Protein AF-A0A382F7G2-F1 (afdb_monomer)

Solvent-accessible surface area (backbone atoms only — not comparable to full-atom values): 5046 Å² total; per-residue (Å²): 125,65,74,83,72,55,84,60,94,79,53,65,52,77,51,73,42,82,70,43,79,68,85,91,47,75,43,68,51,61,54,68,47,35,70,67,35,53,53,49,48,53,51,52,53,50,54,46,53,54,49,53,60,53,46,57,68,73,43,62,91,49,94,56,42,68,61,54,53,52,51,52,52,50,50,52,51,53,54,63,71,73,81

Radius of gyration: 18.18 Å; Cα contacts (8 Å, |Δi|>4): 53; chains: 1; bounding box: 47×23×51 Å

Mean predicted aligned error: 8.24 Å

Nearest PDB structures (foldseek):
  8b9z-assembly1_L  TM=8.802E-01  e=1.065E-01  Drosophila melanogaster
  7tgh-assembly1_5  TM=8.693E-01  e=3.078E-01  Tetrahymena thermophila

Organism: NCBI:txid408172

Structure (mmCIF, N/CA/C/O backbone):
data_AF-A0A382F7G2-F1
#
_entry.id   AF-A0A382F7G2-F1
#
loop_
_atom_site.group_PDB
_atom_site.id
_atom_site.type_symbol
_atom_site.label_atom_id
_atom_site.label_alt_id
_atom_site.label_comp_id
_atom_site.label_asym_id
_atom_site.label_entity_id
_atom_site.label_seq_id
_atom_site.pdbx_PDB_ins_code
_atom_site.Cartn_x
_atom_site.Cartn_y
_atom_site.Cartn_z
_atom_site.occupancy
_atom_site.B_iso_or_equiv
_atom_site.auth_seq_id
_atom_site.auth_comp_id
_atom_site.auth_asym_id
_atom_site.auth_atom_id
_atom_site.pdbx_PDB_model_num
ATOM 1 N N . MET A 1 1 ? 25.042 -3.688 6.732 1.00 41.31 1 MET A N 1
ATOM 2 C CA . MET A 1 1 ? 25.710 -2.533 7.380 1.00 41.31 1 MET A CA 1
ATOM 3 C C . MET A 1 1 ? 26.648 -1.776 6.430 1.00 41.31 1 MET A C 1
ATOM 5 O O . MET A 1 1 ? 26.792 -0.578 6.594 1.00 41.31 1 MET A O 1
ATOM 9 N N . THR A 1 2 ? 27.253 -2.413 5.419 1.00 47.25 2 THR A N 1
ATOM 10 C CA . THR A 1 2 ? 28.163 -1.765 4.443 1.00 47.25 2 THR A CA 1
ATOM 11 C C . THR A 1 2 ? 27.470 -1.006 3.300 1.00 47.25 2 THR A C 1
ATOM 13 O O . THR A 1 2 ? 28.064 -0.087 2.751 1.00 47.25 2 THR A O 1
ATOM 16 N N . MET A 1 3 ? 26.207 -1.324 2.991 1.00 48.84 3 MET A N 1
ATOM 17 C CA . MET A 1 3 ? 25.411 -0.688 1.922 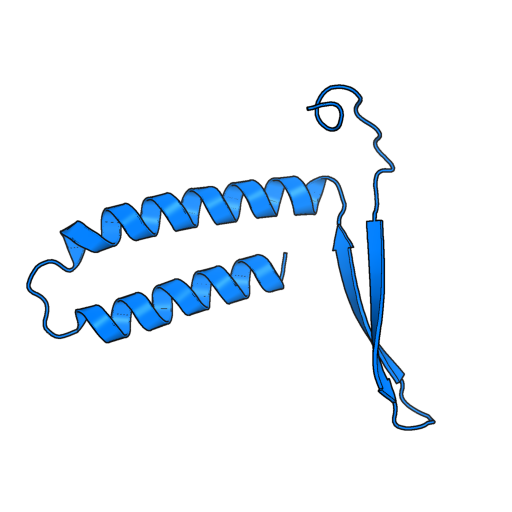1.00 48.84 3 MET A CA 1
ATOM 18 C C . MET A 1 3 ? 25.005 0.772 2.183 1.00 48.84 3 MET A C 1
ATOM 20 O O . MET A 1 3 ? 24.792 1.519 1.242 1.00 48.84 3 MET A O 1
ATOM 24 N N . LEU A 1 4 ? 24.901 1.196 3.448 1.00 55.91 4 LEU A N 1
ATOM 25 C CA . LEU A 1 4 ? 24.528 2.577 3.806 1.00 55.91 4 LEU A CA 1
ATOM 26 C C . LEU A 1 4 ? 25.741 3.504 3.989 1.00 55.91 4 LEU A C 1
ATOM 28 O O . LEU A 1 4 ? 25.577 4.715 4.094 1.00 55.91 4 LEU A O 1
ATOM 32 N N . MET A 1 5 ? 26.950 2.940 4.067 1.00 59.06 5 MET A N 1
ATOM 33 C CA . MET A 1 5 ? 28.170 3.668 4.440 1.00 59.06 5 MET A CA 1
ATOM 34 C C . MET A 1 5 ? 29.124 3.880 3.254 1.00 59.06 5 MET A C 1
ATOM 36 O O . MET A 1 5 ? 29.879 4.845 3.260 1.00 59.06 5 MET A O 1
ATOM 40 N N . ASN A 1 6 ? 29.038 3.040 2.216 1.00 55.66 6 ASN A N 1
ATOM 41 C CA . ASN A 1 6 ? 29.626 3.281 0.897 1.00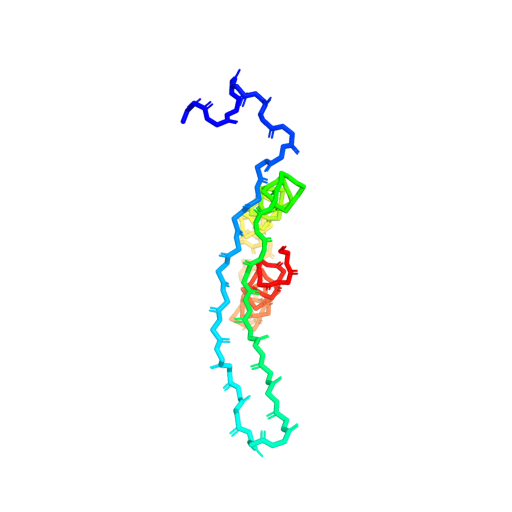 55.66 6 ASN A CA 1
ATOM 42 C C . ASN A 1 6 ? 28.488 3.551 -0.093 1.00 55.66 6 ASN A C 1
ATOM 44 O O . ASN A 1 6 ? 27.888 2.613 -0.610 1.00 55.66 6 ASN A O 1
ATOM 48 N N . TRP A 1 7 ? 28.168 4.829 -0.310 1.00 59.69 7 TRP A N 1
ATOM 49 C CA . TRP A 1 7 ? 27.194 5.254 -1.316 1.00 59.69 7 TRP A CA 1
ATOM 50 C C . TRP A 1 7 ? 27.723 4.926 -2.716 1.00 59.69 7 TRP A C 1
ATOM 52 O O . TRP A 1 7 ? 28.530 5.677 -3.260 1.00 59.69 7 TRP A O 1
ATOM 62 N N . ASP A 1 8 ? 27.270 3.810 -3.287 1.00 65.62 8 ASP A N 1
ATOM 63 C CA . ASP A 1 8 ? 27.404 3.532 -4.716 1.00 65.62 8 ASP A CA 1
ATOM 64 C C . ASP A 1 8 ? 26.141 4.045 -5.434 1.00 65.62 8 ASP A C 1
ATOM 66 O O . ASP A 1 8 ? 25.066 3.4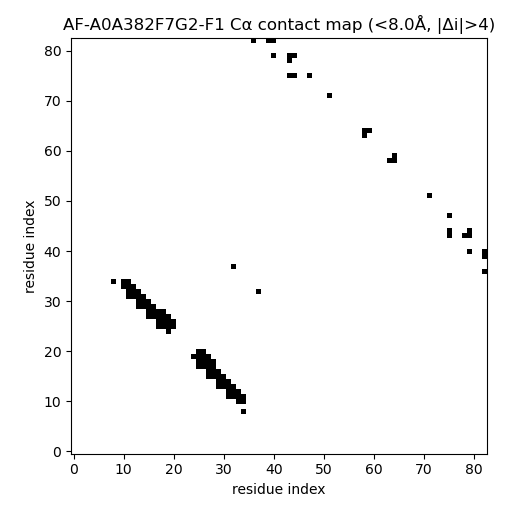56 -5.289 1.00 65.62 8 ASP A O 1
ATOM 70 N N . PRO A 1 9 ? 26.218 5.170 -6.169 1.00 66.12 9 PRO A N 1
ATOM 71 C CA . PRO A 1 9 ? 25.068 5.743 -6.861 1.00 66.12 9 PRO A CA 1
ATOM 72 C C . PRO A 1 9 ? 24.548 4.873 -8.016 1.00 66.12 9 PRO A C 1
ATOM 74 O O . PRO A 1 9 ? 23.461 5.152 -8.509 1.00 66.12 9 PRO A O 1
ATOM 77 N N . ASN A 1 10 ? 25.279 3.831 -8.434 1.00 65.94 10 ASN A N 1
ATOM 78 C CA . ASN A 1 10 ? 24.869 2.915 -9.507 1.00 65.94 10 ASN A CA 1
ATOM 79 C C . ASN A 1 10 ? 24.431 1.540 -8.982 1.00 65.94 10 ASN A C 1
ATOM 81 O O . ASN A 1 10 ? 24.429 0.557 -9.724 1.00 65.94 10 ASN A O 1
ATOM 85 N N . PHE A 1 11 ? 24.083 1.448 -7.698 1.00 67.06 11 PHE A N 1
ATOM 86 C CA . PHE A 1 11 ? 23.567 0.215 -7.131 1.00 67.06 11 PHE A CA 1
ATOM 87 C C . PHE A 1 11 ? 22.173 -0.086 -7.699 1.00 67.06 11 PHE A C 1
ATOM 89 O O . PHE A 1 11 ? 21.181 0.552 -7.341 1.00 67.06 11 PHE A O 1
ATOM 96 N N . SER A 1 12 ? 22.108 -1.049 -8.614 1.00 70.00 12 SER A N 1
ATOM 97 C CA . SER A 1 12 ? 20.869 -1.519 -9.227 1.00 70.00 12 SER A CA 1
ATOM 98 C C . SER A 1 12 ? 20.931 -3.035 -9.371 1.00 70.00 12 SER A C 1
ATOM 100 O O . SER A 1 12 ? 21.780 -3.570 -10.085 1.00 70.00 12 SER A O 1
ATOM 102 N N . HIS A 1 13 ? 20.055 -3.7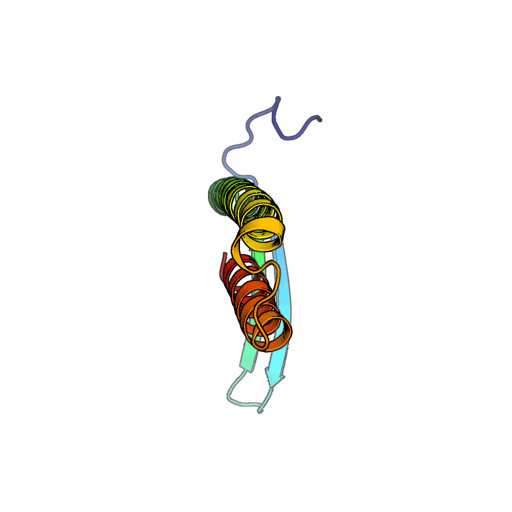39 -8.658 1.00 74.81 13 HIS A N 1
ATOM 103 C CA . HIS A 1 13 ? 19.887 -5.181 -8.798 1.00 74.81 13 HIS A CA 1
ATOM 104 C C . HIS A 1 13 ? 18.603 -5.475 -9.557 1.00 74.81 13 HIS A C 1
ATOM 106 O O . HIS A 1 13 ? 17.506 -5.134 -9.119 1.00 74.81 13 HIS A O 1
ATOM 112 N N . GLU A 1 14 ? 18.763 -6.135 -10.697 1.00 78.88 14 GLU A N 1
ATOM 113 C CA . GLU A 1 14 ? 17.671 -6.576 -11.552 1.00 78.88 14 GLU A CA 1
ATOM 114 C C . GLU A 1 14 ? 17.537 -8.090 -11.439 1.00 78.88 14 GLU A C 1
ATOM 116 O O . GLU A 1 14 ? 18.490 -8.836 -11.668 1.00 78.88 14 GLU A O 1
ATOM 121 N N . ALA A 1 15 ? 16.342 -8.550 -11.088 1.00 78.19 15 ALA A N 1
ATOM 122 C CA . ALA A 1 15 ? 15.979 -9.956 -11.154 1.00 78.19 15 ALA A CA 1
ATOM 123 C C . ALA A 1 15 ? 14.701 -10.065 -11.979 1.00 78.19 15 ALA A C 1
ATOM 125 O O . ALA A 1 15 ? 13.651 -9.613 -11.532 1.00 78.19 15 ALA A O 1
ATOM 126 N N . SER A 1 16 ? 14.783 -10.641 -13.179 1.00 81.94 16 SER A N 1
ATOM 127 C CA . SER A 1 16 ? 13.634 -10.838 -14.066 1.00 81.94 16 SER A CA 1
ATOM 128 C C . SER A 1 16 ? 13.419 -12.314 -14.387 1.00 81.94 16 SER A C 1
ATOM 130 O O . SER A 1 16 ? 14.360 -13.101 -14.490 1.00 81.94 16 SER A O 1
ATOM 132 N N . MET A 1 17 ? 12.152 -12.694 -14.515 1.00 81.81 17 MET A N 1
ATOM 133 C CA . MET A 1 17 ? 11.695 -14.023 -14.896 1.00 81.81 17 MET A CA 1
ATOM 134 C C . MET A 1 17 ? 10.620 -13.881 -15.977 1.00 81.81 17 MET A C 1
ATOM 136 O O . MET A 1 17 ? 9.809 -12.954 -15.949 1.00 81.81 17 MET A O 1
ATOM 140 N N . THR A 1 18 ? 10.576 -14.808 -16.928 1.00 83.75 18 THR A N 1
ATOM 141 C CA . THR A 1 18 ? 9.474 -14.885 -17.891 1.00 83.75 18 THR A CA 1
ATOM 142 C C . THR A 1 18 ? 8.199 -15.294 -17.158 1.00 83.75 18 THR A C 1
ATOM 144 O O . THR A 1 18 ? 8.087 -16.397 -16.627 1.00 83.75 18 THR A O 1
ATOM 147 N N . TRP A 1 19 ? 7.238 -14.376 -17.076 1.00 84.44 19 TRP A N 1
ATOM 148 C CA . TRP A 1 19 ? 5.956 -14.630 -16.426 1.00 84.44 19 TRP A CA 1
ATOM 149 C C . TRP A 1 19 ? 4.967 -15.283 -17.384 1.00 84.44 19 TRP A C 1
ATOM 151 O O . TRP A 1 19 ? 4.289 -16.241 -17.021 1.00 84.44 19 TRP A O 1
ATOM 161 N N . ILE A 1 20 ? 4.904 -14.777 -18.615 1.00 87.00 20 ILE A N 1
ATOM 162 C CA . ILE A 1 20 ? 4.029 -15.285 -19.668 1.00 87.00 20 ILE A CA 1
ATOM 163 C C . ILE A 1 20 ? 4.819 -15.339 -20.974 1.00 87.00 20 ILE A C 1
ATOM 165 O O . ILE A 1 20 ? 5.374 -14.325 -21.393 1.00 87.00 20 ILE A O 1
ATOM 169 N N . ASP A 1 21 ? 4.811 -16.499 -21.629 1.00 85.69 21 ASP A N 1
ATOM 170 C CA . ASP A 1 21 ? 5.358 -16.705 -22.972 1.00 85.69 21 ASP A CA 1
ATOM 171 C C . ASP A 1 21 ? 4.264 -17.291 -23.881 1.00 85.69 21 ASP A C 1
ATOM 173 O O . ASP A 1 21 ? 3.803 -18.415 -23.680 1.00 85.69 21 ASP A O 1
ATOM 177 N N . LEU A 1 22 ? 3.803 -16.499 -24.854 1.00 86.00 22 LEU A N 1
ATOM 178 C CA . LEU A 1 22 ? 2.876 -16.906 -25.921 1.00 86.00 22 LEU A CA 1
ATOM 179 C C . LEU A 1 22 ? 3.576 -16.912 -27.296 1.00 86.00 22 LEU A C 1
ATOM 181 O O . LEU A 1 22 ? 2.945 -16.689 -28.333 1.00 86.00 22 LEU A O 1
ATOM 185 N N . GLY A 1 23 ? 4.893 -17.128 -27.331 1.00 83.06 23 GLY A N 1
ATOM 186 C CA . GLY A 1 23 ? 5.703 -17.171 -28.548 1.00 83.06 23 GLY A CA 1
ATOM 187 C C . GLY A 1 23 ? 5.982 -15.781 -29.121 1.00 83.06 23 GLY A C 1
ATOM 188 O O . GLY A 1 23 ? 7.104 -15.292 -29.047 1.00 83.06 23 GLY A O 1
ATOM 189 N N . ALA A 1 24 ? 4.965 -15.110 -29.673 1.00 80.88 24 ALA A N 1
ATOM 190 C CA . ALA A 1 24 ? 5.099 -13.742 -30.194 1.00 80.88 24 ALA A CA 1
ATOM 191 C C . ALA A 1 24 ? 5.013 -12.661 -29.099 1.00 80.88 24 ALA A C 1
ATOM 193 O O . ALA A 1 24 ? 5.393 -11.515 -29.331 1.00 80.88 24 ALA A O 1
ATOM 194 N N . PHE A 1 25 ? 4.509 -13.014 -27.914 1.00 78.19 25 PHE A N 1
ATOM 195 C CA . PHE A 1 25 ? 4.326 -12.105 -26.787 1.00 78.19 25 PHE A CA 1
ATOM 196 C C . PHE A 1 25 ? 4.982 -12.694 -25.542 1.00 78.19 25 PHE A C 1
ATOM 198 O O . PHE A 1 25 ? 4.563 -13.742 -25.054 1.00 78.19 25 PHE A O 1
ATOM 205 N N . ASN A 1 26 ? 6.012 -12.011 -25.054 1.00 79.50 26 ASN A N 1
ATOM 206 C CA . ASN A 1 26 ? 6.766 -12.398 -23.872 1.00 79.50 26 ASN A CA 1
ATOM 207 C C . ASN A 1 26 ? 6.676 -11.279 -22.834 1.00 79.50 26 ASN A C 1
ATOM 209 O O . ASN A 1 26 ? 7.099 -10.153 -23.092 1.00 79.50 26 ASN A O 1
ATOM 213 N N . VAL A 1 27 ? 6.119 -11.592 -21.665 1.00 83.19 27 VAL A N 1
ATOM 214 C CA . VAL A 1 27 ? 6.062 -10.688 -20.512 1.00 83.19 27 VAL A CA 1
ATOM 215 C C . VAL A 1 27 ? 7.049 -11.192 -19.478 1.00 83.19 27 VAL A C 1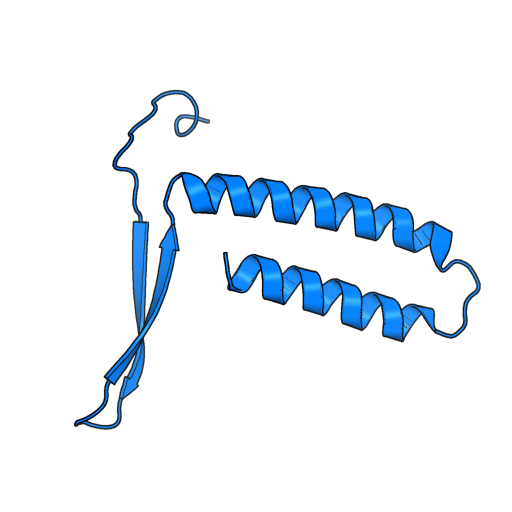
ATOM 217 O O . VAL A 1 27 ? 6.845 -12.249 -18.879 1.00 83.19 27 VAL A O 1
ATOM 220 N N . ALA A 1 28 ? 8.112 -10.427 -19.256 1.00 81.69 28 ALA A N 1
ATOM 221 C CA . ALA A 1 28 ? 9.004 -10.640 -18.131 1.00 81.69 28 ALA A CA 1
ATOM 222 C C . ALA A 1 28 ? 8.460 -9.880 -16.913 1.00 81.69 28 ALA A C 1
ATOM 224 O O . ALA A 1 28 ? 8.226 -8.675 -16.994 1.00 81.69 28 ALA A O 1
ATOM 225 N N . LEU A 1 29 ? 8.251 -10.579 -15.796 1.00 82.75 29 LEU A N 1
ATOM 226 C CA . LEU A 1 29 ? 8.092 -9.940 -14.492 1.00 82.75 29 LEU A CA 1
ATOM 227 C C . LEU A 1 29 ? 9.44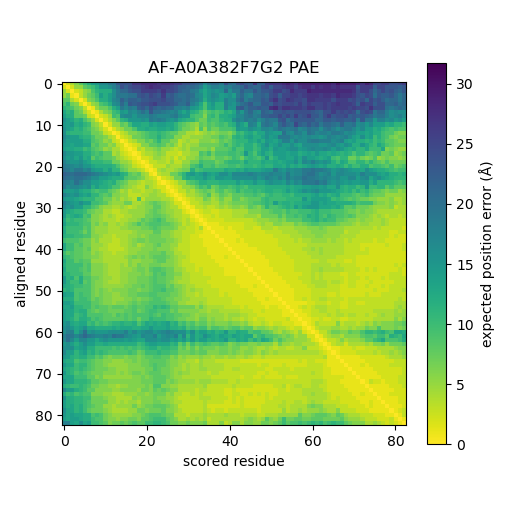1 -9.948 -13.797 1.00 82.75 29 LEU A C 1
ATOM 229 O O . LEU A 1 29 ? 10.100 -10.981 -13.706 1.00 82.75 29 LEU A O 1
ATOM 233 N N . GLY A 1 30 ? 9.838 -8.799 -13.280 1.00 81.69 30 GLY A N 1
ATOM 234 C CA . GLY A 1 30 ? 11.056 -8.680 -12.509 1.00 81.69 30 GLY A CA 1
ATOM 235 C C . GLY A 1 30 ? 10.950 -7.595 -11.463 1.00 81.69 30 GLY A C 1
ATOM 236 O O . GLY A 1 30 ? 10.094 -6.718 -11.553 1.00 81.69 30 GLY A O 1
ATOM 237 N N . PHE A 1 31 ? 11.83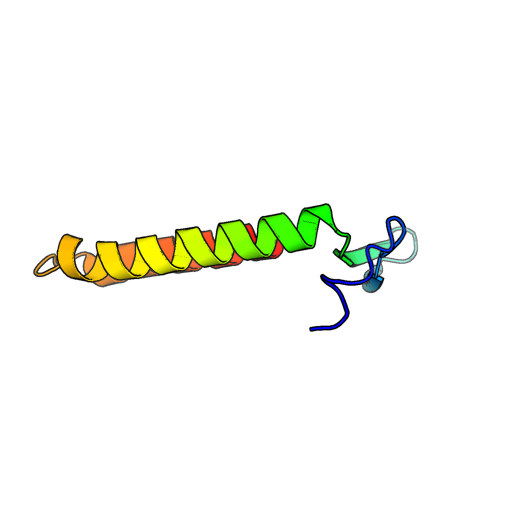5 -7.678 -10.481 1.00 82.69 31 PHE A N 1
ATOM 238 C CA . PHE A 1 31 ? 12.036 -6.636 -9.491 1.00 82.69 31 PHE A CA 1
ATOM 239 C C . PHE A 1 31 ? 13.282 -5.850 -9.866 1.00 82.69 31 PHE A C 1
ATOM 241 O O . PHE A 1 31 ? 14.328 -6.436 -10.171 1.00 82.69 31 PHE A O 1
ATOM 248 N N . TRP A 1 32 ? 13.152 -4.528 -9.827 1.00 83.88 32 TRP A N 1
ATOM 249 C CA . TRP A 1 32 ? 14.270 -3.617 -9.988 1.00 83.88 32 TRP A CA 1
ATOM 250 C C . TRP A 1 32 ? 14.501 -2.891 -8.671 1.00 83.88 32 TRP A C 1
ATOM 252 O O . TRP A 1 32 ? 13.683 -2.087 -8.234 1.00 83.88 32 TRP A O 1
ATOM 262 N N . ILE A 1 33 ? 15.596 -3.240 -8.002 1.00 85.56 33 ILE A N 1
ATOM 263 C CA . ILE A 1 33 ? 15.941 -2.680 -6.700 1.00 85.56 33 ILE A CA 1
ATOM 264 C C . ILE A 1 33 ? 17.060 -1.675 -6.921 1.00 85.56 33 ILE A C 1
ATOM 266 O O . ILE A 1 33 ? 18.200 -2.057 -7.194 1.00 85.56 33 ILE A O 1
ATOM 270 N N . ASP A 1 34 ? 16.719 -0.401 -6.793 1.00 86.75 34 ASP A N 1
ATOM 271 C CA . ASP A 1 34 ? 17.633 0.725 -6.833 1.00 86.75 34 ASP A CA 1
ATOM 272 C C . ASP A 1 34 ? 17.636 1.436 -5.465 1.00 86.75 34 ASP A C 1
ATOM 274 O O . ASP A 1 34 ? 16.961 1.041 -4.509 1.00 86.75 34 ASP A O 1
ATOM 278 N N . ASN A 1 35 ? 18.438 2.488 -5.328 1.00 83.62 35 ASN A N 1
ATOM 279 C CA . ASN A 1 35 ? 18.545 3.197 -4.055 1.00 83.62 35 ASN A CA 1
ATOM 280 C C . ASN A 1 35 ? 17.217 3.883 -3.651 1.00 83.62 35 ASN A C 1
ATOM 282 O O . ASN A 1 35 ? 16.880 3.932 -2.466 1.00 83.62 35 ASN A O 1
ATOM 286 N N . ILE A 1 36 ? 16.422 4.374 -4.614 1.00 87.06 36 ILE A N 1
ATOM 287 C CA . ILE A 1 36 ? 15.153 5.048 -4.304 1.00 87.06 36 ILE A CA 1
ATOM 288 C C . ILE A 1 36 ? 14.079 4.035 -3.874 1.00 87.06 36 ILE A C 1
ATOM 290 O O . ILE A 1 36 ? 13.369 4.298 -2.900 1.00 87.06 36 ILE A O 1
ATOM 294 N N . THR A 1 37 ? 13.999 2.858 -4.504 1.00 87.31 37 THR A N 1
ATOM 295 C CA . THR A 1 37 ? 13.058 1.796 -4.129 1.00 87.31 37 THR A CA 1
ATOM 296 C C . THR A 1 37 ? 13.404 1.221 -2.763 1.00 87.31 37 THR A C 1
ATOM 298 O O . THR A 1 37 ? 12.505 1.042 -1.945 1.00 87.31 37 THR A O 1
ATOM 301 N N . VAL A 1 38 ? 14.690 1.063 -2.421 1.00 87.50 38 VAL A N 1
ATOM 302 C CA . 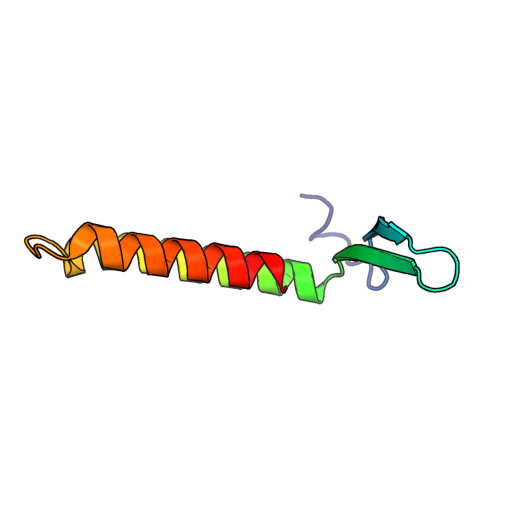VAL A 1 38 ? 15.107 0.667 -1.060 1.00 87.50 38 VAL A CA 1
ATOM 303 C C . VAL A 1 38 ? 14.605 1.657 -0.006 1.00 87.50 38 VAL A C 1
ATOM 305 O O . VAL A 1 38 ? 14.049 1.241 1.014 1.00 87.50 38 VAL A O 1
ATOM 308 N N . VAL A 1 39 ? 14.763 2.964 -0.233 1.00 90.25 39 VAL A N 1
ATOM 309 C CA . VAL A 1 39 ? 14.264 3.986 0.703 1.00 90.25 39 VAL A CA 1
ATOM 310 C C . VAL A 1 39 ? 12.740 3.918 0.818 1.00 90.25 39 VAL A C 1
ATOM 312 O O . VAL A 1 39 ? 12.206 3.945 1.929 1.00 90.25 39 VAL A O 1
ATOM 315 N N . MET A 1 40 ? 12.032 3.779 -0.304 1.00 91.94 40 MET A N 1
ATOM 316 C CA . MET A 1 40 ? 10.571 3.682 -0.316 1.00 91.94 40 MET A CA 1
ATOM 317 C C . MET A 1 40 ? 10.064 2.425 0.403 1.00 91.94 40 MET A C 1
ATOM 319 O O . MET A 1 40 ? 9.127 2.530 1.195 1.00 91.94 40 MET A O 1
ATOM 323 N N . LEU A 1 41 ? 10.712 1.270 0.228 1.00 91.50 41 LEU A N 1
ATOM 324 C CA . LEU A 1 41 ? 10.383 0.033 0.946 1.00 91.50 41 LEU A CA 1
ATOM 325 C C . LEU A 1 41 ? 10.516 0.209 2.465 1.00 91.50 41 LEU A C 1
ATOM 327 O O . LEU A 1 41 ? 9.631 -0.202 3.216 1.00 91.50 41 LEU A O 1
ATOM 331 N N . VAL A 1 42 ? 11.576 0.878 2.935 1.00 91.44 42 VAL A N 1
ATOM 332 C CA . VAL A 1 42 ? 11.761 1.167 4.370 1.00 91.44 42 VAL A CA 1
ATOM 333 C C . VAL A 1 42 ? 10.655 2.082 4.898 1.00 91.44 42 VAL A C 1
ATOM 335 O O . VAL A 1 42 ? 10.088 1.814 5.960 1.00 91.44 42 VAL A O 1
ATOM 338 N N . VAL A 1 43 ? 10.315 3.144 4.162 1.00 93.31 43 VAL A N 1
ATOM 339 C CA . VAL A 1 43 ? 9.258 4.089 4.555 1.00 93.31 43 VAL A CA 1
ATOM 340 C C . VAL A 1 43 ? 7.893 3.400 4.608 1.00 93.31 43 VAL A C 1
ATOM 342 O O . VAL A 1 43 ? 7.175 3.534 5.601 1.00 93.31 43 VAL A O 1
ATOM 345 N N . VAL A 1 44 ? 7.543 2.621 3.582 1.00 94.19 44 VAL A N 1
ATOM 346 C CA . VAL A 1 44 ? 6.274 1.883 3.512 1.00 94.19 44 VAL A CA 1
ATOM 347 C C . VAL A 1 44 ? 6.182 0.851 4.634 1.00 94.19 44 VAL A C 1
ATOM 349 O O . VAL A 1 44 ? 5.154 0.778 5.313 1.00 94.19 44 VAL A O 1
ATOM 352 N N . ALA A 1 45 ? 7.251 0.089 4.886 1.00 92.81 45 ALA A N 1
ATOM 353 C CA . ALA A 1 45 ? 7.295 -0.876 5.981 1.00 92.81 45 ALA A CA 1
ATOM 354 C C . ALA A 1 45 ? 7.111 -0.197 7.349 1.00 92.81 45 ALA A C 1
ATOM 356 O O . ALA A 1 45 ? 6.337 -0.680 8.181 1.00 92.81 45 ALA A O 1
ATOM 357 N N . LEU A 1 46 ? 7.753 0.956 7.565 1.00 94.81 46 LEU A N 1
ATOM 358 C CA . LEU A 1 46 ? 7.648 1.714 8.811 1.00 94.81 46 LEU A CA 1
ATOM 359 C C . LEU A 1 46 ? 6.227 2.247 9.031 1.00 94.81 46 LEU A C 1
ATOM 361 O O . LEU A 1 46 ? 5.629 1.969 10.072 1.00 94.81 46 LEU A O 1
ATOM 365 N N . ILE A 1 47 ? 5.653 2.942 8.045 1.00 94.94 47 ILE A N 1
ATOM 366 C CA . ILE A 1 47 ? 4.286 3.480 8.130 1.00 94.94 47 ILE A CA 1
ATOM 367 C C . ILE A 1 47 ? 3.277 2.346 8.329 1.00 94.94 47 ILE A C 1
ATOM 369 O O . ILE A 1 47 ? 2.393 2.444 9.184 1.00 94.94 47 ILE A O 1
ATOM 373 N N . SER A 1 48 ? 3.427 1.243 7.591 1.00 93.75 48 SER A N 1
ATOM 374 C CA . SER A 1 48 ? 2.580 0.062 7.752 1.00 93.75 48 SER A CA 1
ATOM 375 C C . SER A 1 48 ? 2.656 -0.500 9.172 1.00 93.75 48 SER A C 1
ATOM 377 O O . SER A 1 48 ? 1.615 -0.765 9.774 1.00 93.75 48 SER A O 1
ATOM 379 N N . SER A 1 49 ? 3.859 -0.651 9.735 1.00 93.00 49 SER A N 1
ATOM 380 C CA . SER A 1 49 ? 4.042 -1.182 11.092 1.00 93.00 49 SER A CA 1
ATOM 381 C C . SER A 1 49 ? 3.361 -0.310 12.156 1.00 93.00 49 SER A C 1
ATOM 383 O O . SER A 1 49 ? 2.605 -0.825 12.981 1.00 93.00 49 SER A O 1
ATOM 385 N N . MET A 1 50 ? 3.528 1.015 12.082 1.00 94.38 50 MET A N 1
ATOM 386 C CA . MET A 1 50 ? 2.859 1.959 12.983 1.00 94.38 50 MET A CA 1
ATOM 387 C C . MET A 1 50 ? 1.339 1.917 12.819 1.00 94.38 50 MET A C 1
ATOM 389 O O . MET A 1 50 ? 0.613 1.919 13.813 1.00 94.38 50 MET A O 1
ATOM 393 N N . THR A 1 51 ? 0.853 1.829 11.579 1.00 93.81 51 THR A N 1
ATOM 394 C CA . THR A 1 51 ? -0.585 1.771 11.291 1.00 93.81 51 THR A CA 1
ATOM 395 C C . THR A 1 51 ? -1.205 0.494 11.854 1.00 93.81 51 THR A C 1
ATOM 397 O O . THR A 1 51 ? -2.287 0.556 12.433 1.00 93.81 51 THR A O 1
ATOM 400 N N . HIS A 1 52 ? -0.517 -0.649 11.774 1.00 91.25 52 HIS A N 1
ATOM 401 C CA . HIS A 1 52 ? -0.989 -1.901 12.373 1.00 91.25 52 HIS A CA 1
ATOM 402 C C . HIS A 1 52 ? -1.090 -1.800 13.898 1.00 91.25 52 HIS A C 1
ATOM 404 O O . HIS A 1 52 ? -2.113 -2.184 14.458 1.00 91.25 52 HIS A O 1
ATOM 410 N N . ILE A 1 53 ? -0.077 -1.232 14.565 1.00 93.38 53 ILE A N 1
ATOM 411 C CA . ILE A 1 53 ? -0.090 -1.045 16.026 1.00 93.38 53 ILE A CA 1
ATOM 412 C C . ILE A 1 53 ? -1.236 -0.118 16.442 1.00 93.38 53 ILE A C 1
ATOM 414 O O . ILE A 1 53 ? -1.997 -0.447 17.349 1.00 93.38 53 ILE A O 1
ATOM 418 N N . PHE A 1 54 ? -1.402 1.011 15.751 1.00 92.62 54 PHE A N 1
ATOM 419 C CA . PHE A 1 54 ? -2.504 1.942 15.998 1.00 92.62 54 PHE A CA 1
ATOM 420 C C . PHE A 1 54 ? -3.874 1.273 15.810 1.00 92.62 54 PHE A C 1
ATOM 422 O O . PHE A 1 54 ? -4.785 1.436 16.622 1.00 92.62 54 PHE A O 1
ATOM 429 N N . SER A 1 55 ? -4.001 0.466 14.759 1.00 90.88 55 SER A N 1
ATOM 430 C CA . SER A 1 55 ? -5.250 -0.200 14.399 1.00 90.88 55 SER A CA 1
ATOM 431 C C . SER A 1 55 ? -5.720 -1.237 15.417 1.00 90.88 55 SER A C 1
ATOM 433 O O . SER A 1 55 ? -6.922 -1.488 15.511 1.00 90.88 55 SER A O 1
ATOM 435 N N . LEU A 1 56 ? -4.799 -1.840 16.178 1.00 89.25 56 LEU A N 1
ATOM 436 C CA . LEU A 1 56 ? -5.136 -2.825 17.210 1.00 89.25 56 LEU A CA 1
ATOM 437 C C . LEU A 1 56 ? -6.000 -2.215 18.316 1.00 89.25 56 LEU A C 1
ATOM 439 O O . LEU A 1 56 ? -7.009 -2.805 18.696 1.00 89.25 56 LEU A O 1
ATOM 443 N N . GLU A 1 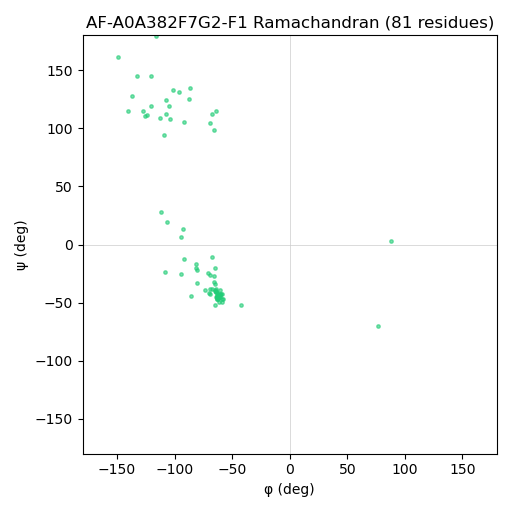57 ? -5.624 -1.034 18.806 1.00 89.62 57 GLU A N 1
ATOM 444 C CA . GLU A 1 57 ? -6.386 -0.341 19.848 1.00 89.62 57 GLU A CA 1
ATOM 445 C C . GLU A 1 57 ? -7.598 0.393 19.245 1.00 89.62 57 GLU A C 1
ATOM 447 O O . GLU A 1 57 ? -8.655 0.435 19.867 1.00 89.62 57 GLU A O 1
ATOM 452 N N . TYR A 1 58 ? -7.491 0.904 18.009 1.00 89.19 58 TYR A N 1
ATOM 453 C CA . TYR A 1 58 ? -8.588 1.608 17.331 1.00 89.19 58 TYR A CA 1
ATOM 454 C C . TYR A 1 58 ? -9.811 0.716 17.057 1.00 89.19 58 TYR A C 1
ATOM 456 O O . TYR A 1 58 ? -10.944 1.153 17.241 1.00 89.19 58 TYR A O 1
ATOM 464 N N . MET A 1 59 ? -9.599 -0.540 16.649 1.00 89.12 59 MET A N 1
ATOM 465 C CA . MET A 1 59 ? -10.684 -1.488 16.340 1.00 89.12 59 MET A CA 1
ATOM 466 C C . MET A 1 59 ? -11.096 -2.365 17.532 1.00 89.12 59 MET A C 1
ATOM 468 O O . MET A 1 59 ? -11.796 -3.370 17.367 1.00 89.12 59 MET A O 1
ATOM 472 N N . LYS A 1 60 ? -10.655 -2.021 18.744 1.00 87.38 60 LYS A N 1
ATOM 473 C CA . LYS A 1 60 ? -10.919 -2.804 19.951 1.00 87.38 60 LYS A CA 1
ATOM 474 C C . LYS A 1 60 ? -12.417 -2.837 20.258 1.00 87.38 60 LYS A C 1
ATOM 476 O O . LYS A 1 60 ? -13.025 -1.821 20.577 1.00 87.38 60 LYS A O 1
ATOM 481 N N . GLY A 1 61 ? -13.006 -4.030 20.181 1.00 83.12 61 GLY A N 1
ATOM 482 C CA . GLY A 1 61 ? -14.433 -4.250 20.437 1.00 83.12 61 GLY A CA 1
ATOM 483 C C . GLY A 1 61 ? -15.349 -4.078 19.219 1.00 83.12 61 GLY A C 1
ATOM 484 O O . GLY A 1 61 ? -16.559 -4.237 19.367 1.00 83.12 61 GLY A O 1
ATOM 485 N N . ASP A 1 62 ? -14.811 -3.808 18.022 1.00 87.56 62 ASP A N 1
ATOM 486 C CA . ASP A 1 62 ? -15.611 -3.756 16.792 1.00 87.56 62 ASP A CA 1
ATOM 487 C C . ASP A 1 62 ? -15.762 -5.152 16.155 1.00 87.56 62 ASP A C 1
ATOM 489 O O . ASP A 1 62 ? -14.808 -5.912 15.977 1.00 87.56 62 ASP A O 1
ATOM 493 N N . ILE A 1 63 ? -16.986 -5.477 15.742 1.00 85.44 63 ILE A N 1
ATOM 494 C CA . ILE A 1 63 ? -17.382 -6.734 15.088 1.00 85.44 63 ILE A CA 1
ATOM 495 C C . ILE A 1 63 ? -16.703 -6.889 13.707 1.00 85.44 63 ILE A C 1
ATOM 497 O O . ILE A 1 63 ? -16.609 -7.985 13.151 1.00 85.44 63 ILE A O 1
ATOM 501 N N . ARG A 1 64 ? -16.233 -5.790 13.106 1.00 87.69 64 ARG A N 1
ATOM 502 C CA . ARG A 1 64 ? -15.637 -5.733 11.760 1.00 87.69 64 ARG A CA 1
ATOM 503 C C . ARG A 1 64 ? -14.112 -5.837 11.754 1.00 87.69 64 ARG A C 1
ATOM 505 O O . ARG A 1 64 ? -13.534 -5.744 10.669 1.00 87.69 64 ARG A O 1
ATOM 512 N N . TYR A 1 65 ? -13.484 -6.100 12.901 1.00 87.06 65 TYR A N 1
ATOM 513 C CA . TYR A 1 65 ? -12.032 -6.242 13.063 1.00 87.06 65 TYR A CA 1
ATOM 514 C C . TYR A 1 65 ? -11.370 -7.062 11.938 1.00 87.06 65 TYR A C 1
ATOM 516 O O . TYR A 1 65 ? -10.474 -6.572 11.252 1.00 87.06 65 TYR A O 1
ATOM 524 N N . ASN A 1 66 ? -11.887 -8.264 11.656 1.00 87.56 66 ASN A N 1
ATOM 525 C CA . ASN A 1 66 ? -11.312 -9.161 10.644 1.00 87.56 66 ASN A CA 1
ATOM 526 C C . ASN A 1 66 ? -11.302 -8.564 9.229 1.00 87.56 66 ASN A C 1
ATOM 528 O O . ASN A 1 66 ? -10.341 -8.751 8.488 1.00 87.56 66 ASN A O 1
ATOM 532 N N . ARG A 1 67 ? -12.359 -7.837 8.838 1.00 90.19 67 ARG A N 1
ATOM 533 C CA . ARG A 1 67 ? -12.439 -7.223 7.502 1.00 90.19 67 ARG A CA 1
ATOM 534 C C . ARG A 1 67 ? -11.459 -6.069 7.367 1.00 90.19 67 ARG A C 1
ATOM 536 O O . ARG A 1 67 ? -10.808 -5.943 6.338 1.00 90.19 67 ARG A O 1
ATOM 543 N N . TYR A 1 68 ? -11.351 -5.252 8.408 1.00 91.12 68 TYR A N 1
ATOM 544 C CA . TYR A 1 68 ? -10.417 -4.137 8.420 1.00 91.12 68 TYR A CA 1
ATOM 545 C C . TYR A 1 68 ? -8.967 -4.621 8.300 1.00 91.12 68 TYR A C 1
ATOM 547 O O . TYR A 1 68 ? -8.244 -4.162 7.419 1.00 91.12 68 TYR A O 1
ATOM 555 N N . PHE A 1 69 ? -8.566 -5.601 9.116 1.00 90.25 69 PHE A N 1
ATOM 556 C CA . PHE A 1 69 ? -7.206 -6.143 9.070 1.00 90.25 69 PHE A CA 1
ATOM 557 C C . PHE A 1 69 ? -6.897 -6.878 7.760 1.00 90.25 69 PHE A C 1
ATOM 559 O O . PHE A 1 69 ? -5.771 -6.788 7.277 1.00 90.25 69 PHE A O 1
ATOM 566 N N . ALA A 1 70 ? -7.883 -7.533 7.136 1.00 92.06 70 ALA A N 1
ATOM 567 C CA . ALA A 1 70 ? -7.707 -8.119 5.807 1.00 92.06 70 ALA A CA 1
ATOM 568 C C . ALA A 1 70 ? -7.378 -7.052 4.746 1.00 92.06 70 ALA A C 1
ATOM 570 O O . ALA A 1 70 ? -6.442 -7.232 3.968 1.00 92.06 70 ALA A O 1
ATOM 571 N N . TYR A 1 71 ? -8.095 -5.922 4.739 1.00 92.75 71 TYR A N 1
ATOM 572 C CA . TYR A 1 71 ? -7.802 -4.823 3.814 1.00 92.75 71 TYR A CA 1
ATOM 573 C C . TYR A 1 71 ? -6.491 -4.111 4.138 1.00 92.75 71 TYR A C 1
ATOM 575 O O . TYR A 1 71 ? -5.754 -3.763 3.218 1.00 92.75 71 TYR A O 1
ATOM 583 N N . LEU A 1 72 ? -6.174 -3.930 5.421 1.00 92.31 72 LEU A N 1
ATOM 584 C CA . LEU A 1 72 ? -4.924 -3.306 5.843 1.00 92.31 72 LEU A CA 1
ATOM 585 C C . LEU A 1 72 ? -3.709 -4.142 5.413 1.00 92.31 72 LEU A C 1
ATOM 587 O O . LEU A 1 72 ? -2.762 -3.603 4.846 1.00 92.31 72 LEU A O 1
ATOM 591 N N . GLY A 1 73 ? -3.764 -5.463 5.603 1.00 92.00 73 GLY A N 1
ATOM 592 C CA . GLY A 1 73 ? -2.711 -6.373 5.151 1.00 92.00 73 GLY A CA 1
ATOM 593 C C . GLY A 1 73 ? -2.570 -6.405 3.627 1.00 92.00 73 GLY A C 1
ATOM 594 O O . GLY A 1 73 ? -1.452 -6.375 3.113 1.00 92.00 73 GLY A O 1
ATOM 595 N N . LEU A 1 74 ? -3.690 -6.400 2.895 1.00 93.06 74 LEU A N 1
ATOM 596 C CA . LEU A 1 74 ? -3.681 -6.371 1.428 1.00 93.06 74 LEU A CA 1
ATOM 597 C C . LEU A 1 74 ? -3.088 -5.059 0.899 1.00 93.06 74 LEU A C 1
ATOM 599 O O . LEU A 1 74 ? -2.283 -5.084 -0.029 1.00 93.06 74 LEU A O 1
ATOM 603 N N . PHE A 1 75 ? -3.414 -3.930 1.530 1.00 92.50 75 PHE A N 1
ATOM 604 C CA . PHE A 1 75 ? -2.823 -2.633 1.212 1.00 92.50 75 PHE A CA 1
ATOM 605 C C . PHE A 1 75 ? -1.300 -2.648 1.392 1.00 92.50 75 PHE A C 1
ATOM 607 O O . PHE A 1 75 ? -0.571 -2.289 0.469 1.00 92.50 75 PHE A O 1
ATOM 614 N N . THR A 1 76 ? -0.807 -3.133 2.534 1.00 92.56 76 THR A N 1
ATOM 615 C CA . THR A 1 76 ? 0.636 -3.233 2.793 1.00 92.56 76 THR A CA 1
ATOM 616 C C . THR A 1 76 ? 1.343 -4.153 1.800 1.00 92.56 76 THR A C 1
ATOM 618 O O . THR A 1 76 ? 2.429 -3.815 1.328 1.00 92.56 76 THR A O 1
ATOM 621 N N . PHE A 1 77 ? 0.748 -5.304 1.471 1.00 93.06 77 PHE A N 1
ATOM 622 C CA . PHE A 1 77 ? 1.307 -6.231 0.487 1.00 93.06 77 PHE A CA 1
ATOM 623 C C . PHE A 1 77 ? 1.369 -5.598 -0.905 1.00 93.06 77 PHE A C 1
ATOM 625 O O . PHE A 1 77 ? 2.413 -5.630 -1.549 1.00 93.06 77 PHE A O 1
ATOM 632 N N . SER A 1 78 ? 0.281 -4.962 -1.344 1.00 92.81 78 SER A N 1
ATOM 633 C CA . SER A 1 78 ? 0.224 -4.311 -2.652 1.00 92.81 78 SER A CA 1
ATOM 634 C C . SER A 1 78 ? 1.200 -3.142 -2.757 1.00 92.81 78 SER A C 1
ATOM 636 O O . SER A 1 78 ? 1.803 -2.960 -3.808 1.00 92.81 78 SER A O 1
ATOM 638 N N . MET A 1 79 ? 1.369 -2.361 -1.686 1.00 92.56 79 MET A N 1
ATOM 639 C CA . MET A 1 79 ? 2.309 -1.243 -1.674 1.00 92.56 79 MET A CA 1
ATOM 640 C C . MET A 1 79 ? 3.758 -1.738 -1.711 1.00 92.56 79 MET A C 1
ATOM 642 O O . MET A 1 79 ? 4.549 -1.211 -2.470 1.00 92.56 79 MET A O 1
ATOM 646 N N . ASN A 1 80 ? 4.125 -2.779 -0.959 1.00 89.62 80 ASN A N 1
ATOM 647 C CA . ASN A 1 80 ? 5.485 -3.332 -1.057 1.00 89.62 80 ASN A CA 1
ATOM 648 C C . ASN A 1 80 ? 5.741 -4.083 -2.371 1.00 89.62 80 ASN A C 1
ATOM 650 O O . ASN A 1 80 ? 6.889 -4.231 -2.757 1.00 89.62 80 ASN A O 1
ATOM 654 N N . GLY A 1 81 ? 4.699 -4.592 -3.031 1.00 86.94 81 GLY A N 1
ATOM 655 C CA . GLY A 1 81 ? 4.837 -5.280 -4.313 1.00 86.94 81 GLY A CA 1
ATOM 656 C C . GLY A 1 81 ? 4.945 -4.349 -5.525 1.00 86.94 81 GLY A C 1
ATOM 657 O O . GLY A 1 81 ? 5.382 -4.812 -6.574 1.00 86.94 81 GLY A O 1
ATOM 658 N N . ILE A 1 82 ? 4.512 -3.084 -5.411 1.00 86.38 82 ILE A N 1
ATOM 659 C CA . ILE A 1 82 ? 4.575 -2.097 -6.507 1.00 86.38 82 ILE A CA 1
ATOM 660 C C . ILE A 1 82 ? 5.831 -1.220 -6.458 1.00 86.38 82 ILE A C 1
ATOM 662 O O . ILE A 1 82 ? 6.211 -0.658 -7.482 1.00 86.38 82 ILE A O 1
ATOM 666 N N . VAL A 1 83 ? 6.404 -1.060 -5.263 1.00 81.44 83 VAL A N 1
ATOM 667 C CA . VAL A 1 83 ? 7.633 -0.295 -5.012 1.00 81.44 83 VAL A CA 1
ATOM 668 C C . VAL A 1 83 ? 8.833 -1.141 -5.409 1.00 81.44 83 VAL A C 1
ATOM 670 O O . VAL A 1 83 ? 9.736 -0.567 -6.049 1.00 81.44 83 VAL A O 1
#

Secondary structure (DSSP, 8-state):
--TTTS--TT--EEEEEEEEE-SS-EEEEEEEE-HHHHHHHHHHHHHHHHHHHHHHHHTTT-TTHHHHHHHHHHHHHHHHHH-

InterPro domains:
  IPR001516 NADH-Ubiquinone oxidoreductase (complex I), chain 5 N-terminal [PF00662] (19-69)
  IPR003945 NADH-quinone oxidoreductase, chain 5-like [PTHR42829] (13-83)

pLDDT: mean 83.65, std 11.73, range [41.31, 94.94]

Foldseek 3Di:
DVPVVDDDQPDWDKDWDFPDDPPVDTDIDIDIDHPVLVVQLVVLVVVLVVVVVVLVVVCVPPPCSVVVVVVSVVVSVVSNVVD

Sequence (83 aa):
MTMLMNWDPNFSHEASMTWIDLGAFNVALGFWIDNITVVMLVVVALISSMTHIFSLEYMKGDIRYNRYFAYLGLFTFSMNGIV